Protein AF-A0A6B2TEP7-F1 (afdb_monomer_lite)

Secondary structure (DSSP, 8-state):
-HHHHHHHHHHHHHHHTT--HHHHHHHHTSSSPPHHHHHHHHHHHHHHHHHHHHHHHH-HHHHHHHHHHHHHHHHHHHHHHTSTTS---

Structure (mmCIF, N/CA/C/O backbone):
data_AF-A0A6B2TEP7-F1
#
_entry.id   AF-A0A6B2TEP7-F1
#
loop_
_atom_site.group_PDB
_atom_site.id
_atom_site.type_symbol
_atom_site.label_atom_id
_atom_site.label_alt_id
_atom_site.label_comp_id
_atom_site.label_asym_id
_atom_site.label_entity_id
_atom_site.label_seq_id
_atom_site.pdbx_PDB_ins_code
_atom_site.Cartn_x
_atom_site.Cartn_y
_atom_site.Cartn_z
_atom_site.occupancy
_atom_site.B_iso_or_equiv
_atom_site.auth_seq_id
_atom_site.auth_comp_id
_atom_site.auth_asym_id
_atom_site.auth_atom_id
_atom_site.pdbx_PDB_model_num
ATOM 1 N N . ARG A 1 1 ? -0.460 12.614 -3.230 1.00 58.66 1 ARG A N 1
ATOM 2 C CA . ARG A 1 1 ? 0.049 11.216 -3.273 1.00 58.66 1 ARG A CA 1
ATOM 3 C C . ARG A 1 1 ? 0.341 10.643 -1.879 1.00 58.66 1 ARG A C 1
ATOM 5 O O . ARG A 1 1 ? 0.474 9.434 -1.808 1.00 58.66 1 ARG A O 1
ATOM 12 N N . GLY A 1 2 ? 0.361 11.453 -0.807 1.00 62.72 2 GLY A N 1
ATOM 13 C CA . GLY A 1 2 ? 0.413 10.955 0.578 1.00 62.72 2 GLY A CA 1
ATOM 14 C C . GLY A 1 2 ? -0.794 10.094 0.957 1.00 62.72 2 GLY A C 1
ATOM 15 O O . GLY A 1 2 ? -0.594 9.033 1.513 1.00 62.72 2 GLY A O 1
ATOM 16 N N . LEU A 1 3 ? -1.998 10.452 0.491 1.00 68.62 3 LEU A N 1
ATOM 17 C CA . LEU A 1 3 ? -3.250 9.728 0.780 1.00 68.62 3 LEU A CA 1
ATOM 18 C C . LEU A 1 3 ? -3.235 8.210 0.492 1.00 68.62 3 LEU A C 1
ATOM 20 O O . LEU A 1 3 ? -3.955 7.471 1.145 1.00 68.62 3 LEU A O 1
ATOM 24 N N . HIS A 1 4 ? -2.438 7.718 -0.470 1.00 82.75 4 HIS A N 1
ATOM 25 C CA . HIS A 1 4 ? -2.319 6.264 -0.689 1.00 82.75 4 HIS A CA 1
ATOM 26 C C . HIS A 1 4 ? -1.424 5.581 0.350 1.00 82.75 4 HIS A C 1
ATOM 28 O O . HIS A 1 4 ? -1.659 4.427 0.687 1.00 82.75 4 HIS A O 1
ATOM 34 N N . LEU A 1 5 ? -0.363 6.264 0.788 1.00 84.19 5 LEU A N 1
ATOM 35 C CA . LEU A 1 5 ? 0.556 5.745 1.799 1.00 84.19 5 LEU A CA 1
ATOM 36 C C . LEU A 1 5 ? -0.068 5.854 3.193 1.00 84.19 5 LEU A C 1
ATOM 38 O O . LEU A 1 5 ? 0.094 4.943 3.987 1.00 84.19 5 LEU A O 1
ATOM 42 N N . ASP A 1 6 ? -0.827 6.921 3.430 1.00 88.38 6 ASP A N 1
ATOM 43 C CA . ASP A 1 6 ? -1.630 7.155 4.632 1.00 88.38 6 ASP A CA 1
ATOM 44 C C . ASP A 1 6 ? -2.640 6.018 4.829 1.00 88.38 6 ASP A C 1
ATOM 46 O O . ASP A 1 6 ? -2.490 5.212 5.738 1.00 88.38 6 ASP A O 1
ATOM 50 N N . GLY A 1 7 ? -3.521 5.792 3.844 1.00 88.62 7 GLY A N 1
ATOM 51 C CA . GLY A 1 7 ? -4.495 4.701 3.922 1.00 88.62 7 GLY A CA 1
ATOM 52 C C . GLY A 1 7 ? -3.870 3.300 4.009 1.00 88.62 7 GLY A C 1
ATOM 53 O O . GLY A 1 7 ? -4.470 2.394 4.588 1.00 88.62 7 GLY A O 1
ATOM 54 N N . LEU A 1 8 ? -2.662 3.092 3.466 1.00 90.19 8 LEU A N 1
ATOM 55 C CA . LEU A 1 8 ? -1.920 1.838 3.646 1.00 90.19 8 LEU A CA 1
ATOM 56 C C . LEU A 1 8 ? -1.408 1.686 5.085 1.00 90.19 8 LEU A C 1
ATOM 58 O O . LEU A 1 8 ? -1.497 0.589 5.637 1.00 90.19 8 LEU A O 1
ATOM 62 N N . ALA A 1 9 ? -0.875 2.759 5.673 1.00 91.88 9 ALA A N 1
ATOM 63 C CA . ALA A 1 9 ? -0.417 2.774 7.055 1.00 91.88 9 ALA A CA 1
ATOM 64 C C . ALA A 1 9 ? -1.586 2.552 8.020 1.00 91.88 9 ALA A C 1
ATOM 66 O O . ALA A 1 9 ? -1.516 1.632 8.833 1.00 91.88 9 ALA A O 1
ATOM 67 N N . ASP A 1 10 ? -2.694 3.271 7.830 1.00 92.31 10 ASP A N 1
ATOM 68 C CA . ASP A 1 10 ? -3.906 3.129 8.638 1.00 92.31 10 ASP A CA 1
ATOM 69 C C . ASP A 1 10 ? -4.427 1.695 8.578 1.00 92.31 10 ASP A C 1
ATOM 71 O O . ASP A 1 10 ? -4.679 1.069 9.605 1.00 92.31 10 ASP A O 1
ATOM 75 N N . THR A 1 11 ? -4.522 1.120 7.374 1.00 90.88 11 THR A N 1
ATOM 76 C CA . THR A 1 11 ? -4.974 -0.269 7.198 1.00 90.88 11 THR A CA 1
ATOM 77 C C . THR A 1 11 ? -4.056 -1.251 7.922 1.00 90.88 11 THR A C 1
ATOM 79 O O . THR A 1 11 ? -4.537 -2.197 8.548 1.00 90.88 11 THR A O 1
ATOM 82 N N . ALA A 1 12 ? -2.740 -1.038 7.870 1.00 93.38 12 ALA A N 1
ATOM 83 C CA . ALA A 1 12 ? -1.785 -1.888 8.566 1.00 93.38 12 ALA A CA 1
ATOM 84 C C . ALA A 1 12 ? -1.897 -1.766 10.092 1.00 93.38 12 ALA A C 1
ATOM 86 O O . ALA A 1 12 ? -1.843 -2.785 10.778 1.00 93.38 12 ALA A O 1
ATOM 87 N N . ASP A 1 13 ? -2.099 -0.563 10.628 1.00 93.38 13 ASP A N 1
ATOM 88 C CA . ASP A 1 13 ? -2.276 -0.345 12.066 1.00 93.38 13 ASP A CA 1
ATOM 89 C C . ASP A 1 13 ? -3.628 -0.862 12.574 1.00 93.38 13 ASP A C 1
ATOM 91 O O . ASP A 1 13 ? -3.687 -1.539 13.604 1.00 93.38 13 ASP A O 1
ATOM 95 N N . GLY A 1 14 ? -4.706 -0.641 11.818 1.00 91.69 14 GLY A N 1
ATOM 96 C CA . GLY A 1 14 ? -6.035 -1.174 12.106 1.00 91.69 14 GLY A CA 1
ATOM 97 C C . GLY A 1 14 ? -6.041 -2.703 12.146 1.00 91.69 14 GLY A C 1
ATOM 98 O O . GLY A 1 14 ? -6.445 -3.290 13.153 1.00 91.69 14 GLY A O 1
ATOM 99 N N . LEU A 1 15 ? -5.529 -3.360 11.097 1.00 91.75 15 LEU A N 1
ATOM 100 C CA . LEU A 1 15 ? -5.447 -4.826 11.025 1.00 91.75 15 LEU A CA 1
ATOM 101 C C . LEU A 1 15 ? -4.417 -5.408 12.006 1.00 91.75 15 LEU A C 1
ATOM 103 O O . LEU A 1 15 ? -4.664 -6.450 12.614 1.00 91.75 15 LEU A O 1
ATOM 107 N N . GLY A 1 16 ? -3.282 -4.732 12.191 1.00 90.69 16 GLY A N 1
ATOM 108 C CA . GLY A 1 16 ? -2.211 -5.141 13.103 1.00 90.69 16 GLY A CA 1
ATOM 109 C C . GLY A 1 16 ? -2.589 -5.040 14.581 1.00 90.69 16 GLY A C 1
ATOM 110 O O . GLY A 1 16 ? -2.004 -5.727 15.416 1.00 90.69 16 GLY A O 1
ATOM 111 N N . SER A 1 17 ? -3.607 -4.241 14.918 1.00 89.31 17 SER A N 1
ATOM 112 C CA . SER A 1 17 ? -4.093 -4.089 16.294 1.00 89.31 17 SER A CA 1
ATOM 113 C C . SER A 1 17 ? -4.760 -5.345 16.874 1.00 89.31 17 SER A C 1
ATOM 115 O O . SER A 1 17 ? -4.911 -5.435 18.095 1.00 89.31 17 SER A O 1
ATOM 117 N N . ALA A 1 18 ? -5.180 -6.292 16.020 1.00 90.06 18 ALA A N 1
ATOM 118 C CA . ALA A 1 18 ? -5.942 -7.495 16.380 1.00 90.06 18 ALA A CA 1
ATOM 119 C C . ALA A 1 18 ? -7.216 -7.218 17.211 1.00 90.06 18 ALA A C 1
ATOM 121 O O . ALA A 1 18 ? -7.687 -8.077 17.961 1.00 90.06 18 ALA A O 1
ATOM 122 N N . LYS A 1 19 ? -7.775 -6.007 17.098 1.00 90.19 19 LYS A N 1
ATOM 123 C CA . LYS A 1 19 ? -9.015 -5.602 17.767 1.00 90.19 19 LYS A CA 1
ATOM 124 C C . LYS A 1 19 ? -10.252 -5.930 16.917 1.00 90.19 19 LYS A C 1
ATOM 126 O O . LYS A 1 19 ? -10.126 -6.141 15.710 1.00 90.19 19 LYS A O 1
ATOM 131 N N . PRO A 1 20 ? -11.458 -5.956 17.518 1.00 93.50 20 PRO A N 1
ATOM 132 C CA . PRO A 1 20 ? -12.709 -6.036 16.765 1.00 93.50 20 PRO A CA 1
ATOM 133 C C . PRO A 1 20 ? -12.829 -4.917 15.721 1.00 93.50 20 PRO A C 1
ATOM 135 O O . PRO A 1 20 ? -12.227 -3.854 15.876 1.00 93.50 20 PRO A O 1
ATOM 138 N N . ALA A 1 21 ? -13.640 -5.138 14.682 1.00 88.19 21 ALA A N 1
ATOM 139 C CA . ALA A 1 21 ? -13.740 -4.246 13.523 1.00 88.19 21 ALA A CA 1
ATOM 140 C C . ALA A 1 21 ? -14.009 -2.773 13.887 1.00 88.19 21 ALA A C 1
ATOM 142 O O . ALA A 1 21 ? -13.349 -1.891 13.345 1.00 88.19 21 ALA A O 1
ATOM 143 N N . ASP A 1 22 ? -14.907 -2.502 14.840 1.00 91.38 22 ASP A N 1
ATOM 144 C CA . ASP A 1 22 ? -15.235 -1.131 15.262 1.00 91.38 22 ASP A CA 1
ATOM 145 C C . ASP A 1 22 ? -14.036 -0.407 15.896 1.00 91.38 22 ASP A C 1
ATOM 147 O O . ASP A 1 22 ? -13.806 0.780 15.658 1.00 91.38 22 ASP A O 1
ATOM 151 N N . ASP A 1 23 ? -13.234 -1.132 16.676 1.00 89.94 23 ASP A N 1
ATOM 152 C CA . ASP A 1 23 ? -12.028 -0.602 17.307 1.00 89.94 23 ASP A CA 1
ATOM 153 C C . ASP A 1 23 ? -10.877 -0.447 16.311 1.00 89.94 23 ASP A C 1
ATOM 155 O O . ASP A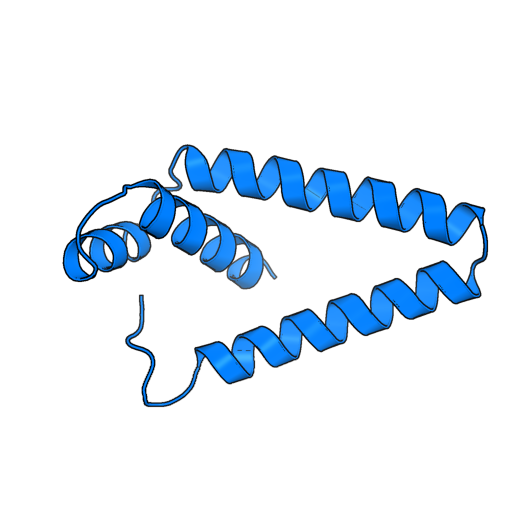 1 23 ? -10.135 0.530 16.388 1.00 89.94 23 ASP A O 1
ATOM 159 N N . ALA A 1 24 ? -10.734 -1.380 15.367 1.00 90.88 24 ALA A N 1
ATOM 160 C CA . ALA A 1 24 ? -9.766 -1.268 14.280 1.00 90.88 24 ALA A CA 1
ATOM 161 C C . ALA A 1 24 ? -10.076 -0.050 13.394 1.00 90.88 24 ALA A C 1
ATOM 163 O O . ALA A 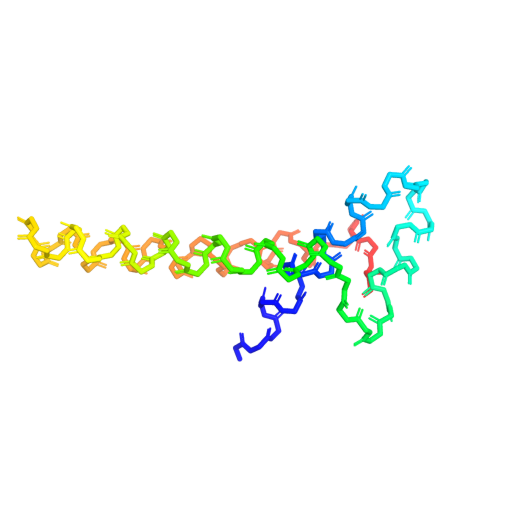1 24 ? -9.182 0.744 13.115 1.00 90.88 24 ALA A O 1
ATOM 164 N N . LEU A 1 25 ? -11.349 0.168 13.042 1.00 90.38 25 LEU A N 1
ATOM 165 C CA . LEU A 1 25 ? -11.798 1.363 12.319 1.00 90.38 25 LEU A CA 1
ATOM 166 C C . LEU A 1 25 ? -11.546 2.644 13.115 1.00 90.38 25 LEU A C 1
ATOM 168 O O . LEU A 1 25 ? -11.184 3.669 12.546 1.00 90.38 25 LEU A O 1
ATOM 172 N N . ARG A 1 26 ? -11.716 2.603 14.440 1.00 90.62 26 ARG A N 1
ATOM 173 C CA . ARG A 1 26 ? -11.385 3.740 15.303 1.00 90.62 26 ARG A CA 1
ATOM 174 C C . ARG A 1 26 ? -9.889 4.045 15.308 1.00 90.62 26 ARG A C 1
ATOM 176 O O . ARG A 1 26 ? -9.550 5.219 15.370 1.00 90.62 26 ARG A O 1
ATOM 183 N N . ILE A 1 27 ? -9.021 3.034 15.240 1.00 90.44 27 ILE A N 1
ATOM 184 C CA . ILE A 1 27 ? -7.566 3.218 15.106 1.00 90.44 27 ILE A CA 1
ATOM 185 C C . ILE A 1 27 ? -7.234 3.858 13.757 1.00 90.44 27 ILE A C 1
ATOM 187 O O . ILE A 1 27 ? -6.522 4.851 13.734 1.00 90.44 27 ILE A O 1
ATOM 191 N N . MET A 1 28 ? -7.824 3.365 12.664 1.00 91.12 28 MET A N 1
ATOM 192 C CA . MET A 1 28 ? -7.643 3.932 11.316 1.00 91.12 28 MET A CA 1
ATOM 193 C C . MET A 1 28 ? -8.116 5.393 11.198 1.00 91.12 28 MET A C 1
ATOM 195 O O . MET A 1 28 ? -7.665 6.114 10.322 1.00 91.12 28 MET A O 1
ATOM 199 N N . LYS A 1 29 ? -9.029 5.832 12.076 1.00 89.12 29 LYS A N 1
ATOM 200 C CA . LYS A 1 29 ? -9.520 7.221 12.180 1.00 89.12 29 LYS A CA 1
ATOM 201 C C . LYS 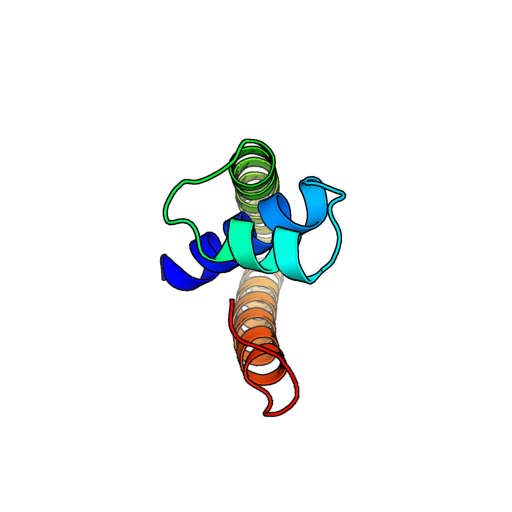A 1 29 ? -8.577 8.160 12.922 1.00 89.12 29 LYS A C 1
ATOM 203 O O . LYS A 1 29 ? -8.805 9.372 12.929 1.00 89.12 29 LYS A O 1
ATOM 208 N N . GLN A 1 30 ? -7.601 7.621 13.648 1.00 88.06 30 GLN A N 1
ATOM 209 C CA . GLN A 1 30 ? -6.658 8.447 14.389 1.00 88.06 30 GLN A CA 1
ATOM 210 C C . GLN A 1 30 ? -5.632 9.024 13.417 1.00 88.06 30 GLN A C 1
ATOM 212 O O . GLN A 1 30 ? -5.197 8.355 12.495 1.00 88.06 30 GLN A O 1
ATOM 217 N N . SER A 1 31 ? -5.223 10.270 13.643 1.00 84.56 31 SER A N 1
ATOM 218 C CA . SER A 1 31 ? -4.230 10.932 12.786 1.00 84.56 31 SER A CA 1
ATOM 219 C C . SER A 1 31 ? -2.792 10.452 13.035 1.00 84.56 31 SER A C 1
ATOM 221 O O . SER A 1 31 ? -1.877 10.907 12.347 1.00 84.56 31 SER A O 1
ATOM 223 N N . ASP A 1 32 ? -2.578 9.612 14.049 1.00 87.69 32 ASP A N 1
ATOM 224 C CA . ASP A 1 32 ? -1.258 9.146 14.459 1.00 87.69 32 ASP A CA 1
ATOM 225 C C . ASP A 1 32 ? -0.917 7.835 13.752 1.00 87.69 32 ASP A C 1
ATOM 227 O O . ASP A 1 32 ? -1.695 6.883 13.782 1.00 87.69 32 ASP A O 1
ATOM 231 N N . ILE A 1 33 ? 0.289 7.758 13.188 1.00 90.25 33 ILE A N 1
ATOM 232 C CA . ILE A 1 33 ? 0.801 6.518 12.605 1.00 90.25 33 ILE A CA 1
ATOM 233 C C . ILE A 1 33 ? 1.266 5.556 13.703 1.00 90.25 33 ILE A C 1
ATOM 235 O O . ILE A 1 33 ? 2.026 5.925 14.605 1.00 90.25 33 ILE A O 1
ATOM 239 N N . GLY A 1 34 ? 0.837 4.301 13.619 1.00 90.44 34 GLY A N 1
ATOM 240 C CA . GLY A 1 34 ? 1.256 3.242 14.520 1.00 90.44 34 GLY A CA 1
ATOM 241 C C . GLY A 1 34 ? 2.502 2.485 14.033 1.00 90.44 34 GLY A C 1
ATOM 242 O O . GLY A 1 34 ? 3.020 2.695 12.929 1.00 90.44 34 GLY A O 1
ATOM 243 N N . PRO A 1 35 ? 3.041 1.577 14.868 1.00 92.62 35 PRO A N 1
ATOM 244 C CA . PRO A 1 35 ? 4.244 0.818 14.533 1.00 92.62 35 PRO A CA 1
ATOM 245 C C . PRO A 1 35 ? 4.075 -0.084 13.304 1.00 92.62 35 PRO A C 1
ATOM 247 O O . PRO A 1 35 ? 5.027 -0.261 12.541 1.00 92.62 35 PRO A O 1
ATOM 250 N N . PHE A 1 36 ? 2.886 -0.659 13.096 1.00 93.38 36 PHE A N 1
ATOM 251 C CA . PHE A 1 36 ? 2.635 -1.553 11.966 1.00 93.38 36 PHE A CA 1
ATOM 252 C C . PHE A 1 36 ? 2.531 -0.773 10.657 1.00 93.38 36 PHE A C 1
ATOM 254 O O . PHE A 1 36 ? 3.043 -1.244 9.637 1.00 93.38 36 PHE A O 1
ATOM 261 N N . GLY A 1 37 ? 1.961 0.432 10.687 1.00 92.75 37 GLY A N 1
ATOM 262 C CA . GLY A 1 37 ? 1.949 1.371 9.574 1.00 92.75 37 GLY A CA 1
ATOM 263 C C . GLY A 1 37 ? 3.363 1.737 9.142 1.00 92.75 37 GLY A C 1
ATOM 264 O O . GLY A 1 37 ? 3.716 1.561 7.974 1.00 92.75 37 GLY A O 1
ATOM 265 N N . VAL A 1 38 ? 4.224 2.128 10.088 1.00 94.56 38 VAL A N 1
ATOM 266 C CA . VAL A 1 38 ? 5.636 2.451 9.804 1.00 94.56 38 VAL A CA 1
ATOM 267 C C . VAL A 1 38 ? 6.375 1.262 9.185 1.00 94.56 38 VAL A C 1
ATOM 269 O O . VAL A 1 38 ? 7.021 1.409 8.144 1.00 94.56 38 VAL A O 1
ATOM 272 N N . ILE A 1 39 ? 6.277 0.077 9.795 1.00 95.75 39 ILE A N 1
ATOM 273 C CA . ILE A 1 39 ? 6.951 -1.133 9.303 1.00 95.75 39 ILE A CA 1
ATOM 274 C C . ILE A 1 39 ? 6.471 -1.475 7.888 1.00 95.75 39 ILE A C 1
ATOM 276 O O . ILE A 1 39 ? 7.288 -1.727 6.999 1.00 95.75 39 ILE A O 1
ATOM 280 N N . THR A 1 40 ? 5.159 -1.436 7.657 1.00 94.75 40 THR A N 1
ATOM 281 C CA . THR A 1 40 ? 4.558 -1.735 6.352 1.00 94.75 40 THR A CA 1
ATOM 282 C C . THR A 1 40 ? 5.045 -0.763 5.287 1.00 94.75 40 THR A C 1
ATOM 284 O O . THR A 1 40 ? 5.470 -1.198 4.216 1.00 94.75 40 THR A O 1
ATOM 287 N N . LEU A 1 41 ? 5.053 0.541 5.578 1.00 93.88 41 LEU A N 1
ATOM 288 C CA . LEU A 1 41 ? 5.542 1.550 4.641 1.00 93.88 41 LEU A CA 1
ATOM 289 C C . LEU A 1 41 ? 7.009 1.334 4.281 1.00 93.88 41 LEU A C 1
ATOM 291 O O . LEU A 1 41 ? 7.356 1.385 3.100 1.00 93.88 41 LEU A O 1
ATOM 295 N N . LEU A 1 42 ? 7.862 1.048 5.266 1.00 96.31 42 LEU A N 1
ATOM 296 C CA . LEU A 1 42 ? 9.275 0.773 5.016 1.00 96.31 42 LEU A CA 1
ATOM 297 C C . LEU A 1 42 ? 9.450 -0.438 4.096 1.00 96.31 42 LEU A C 1
ATOM 299 O O . LEU A 1 42 ? 10.122 -0.330 3.071 1.00 96.31 42 LEU A O 1
ATOM 303 N N . PHE A 1 43 ? 8.814 -1.568 4.409 1.00 96.25 43 PHE A N 1
ATOM 304 C CA . PHE A 1 43 ? 8.939 -2.773 3.587 1.00 96.25 43 PHE A CA 1
ATOM 305 C C . PHE A 1 43 ? 8.386 -2.582 2.174 1.00 96.25 43 PHE A C 1
ATOM 307 O O . PHE A 1 43 ? 9.037 -2.983 1.209 1.00 96.25 43 PHE A O 1
ATOM 314 N N . VAL A 1 44 ? 7.222 -1.947 2.029 1.00 93.62 44 VAL A N 1
ATOM 315 C CA . VAL A 1 44 ? 6.596 -1.730 0.719 1.00 93.62 44 VAL A CA 1
ATOM 316 C C . VAL A 1 44 ? 7.439 -0.799 -0.145 1.00 93.62 44 VAL A C 1
ATOM 318 O O . VAL A 1 44 ? 7.698 -1.125 -1.303 1.00 93.62 44 VAL A O 1
ATOM 321 N N . LEU A 1 45 ? 7.906 0.328 0.397 1.00 93.38 45 LEU A N 1
ATOM 322 C CA . LEU A 1 45 ? 8.712 1.282 -0.366 1.00 93.38 45 LEU A CA 1
ATOM 323 C C . LEU A 1 45 ? 10.060 0.680 -0.772 1.00 93.38 45 LEU A C 1
ATOM 325 O O . LEU A 1 45 ? 10.460 0.800 -1.931 1.00 93.38 45 LEU A O 1
ATOM 329 N N . LEU A 1 46 ? 10.734 -0.020 0.145 1.00 95.88 46 LEU A N 1
ATOM 330 C CA . LEU A 1 46 ? 11.996 -0.692 -0.160 1.00 95.88 46 LEU A CA 1
ATOM 331 C C . LEU A 1 46 ? 11.807 -1.785 -1.218 1.00 95.88 46 LEU A C 1
ATOM 333 O O . LEU A 1 46 ? 12.591 -1.857 -2.165 1.00 95.88 46 LEU A O 1
ATOM 337 N N . ALA A 1 47 ? 10.747 -2.589 -1.114 1.00 93.38 47 ALA A N 1
ATOM 338 C CA . ALA A 1 47 ? 10.439 -3.619 -2.101 1.00 93.38 47 ALA A CA 1
ATOM 339 C C . ALA A 1 47 ? 10.121 -3.020 -3.479 1.00 93.38 47 ALA A C 1
ATOM 341 O O . ALA A 1 47 ? 10.629 -3.508 -4.487 1.00 93.38 47 ALA A O 1
ATOM 342 N N . GLN A 1 48 ? 9.331 -1.944 -3.544 1.00 92.06 48 GLN A N 1
ATOM 343 C CA . GLN A 1 48 ? 9.026 -1.254 -4.801 1.00 92.06 48 GLN A CA 1
ATOM 344 C C . GLN A 1 48 ? 10.293 -0.733 -5.483 1.00 92.06 48 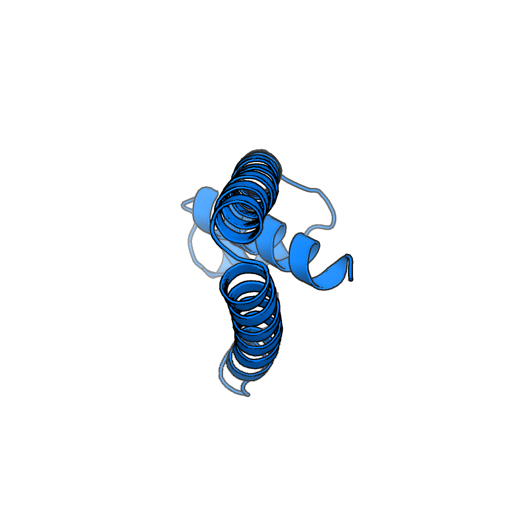GLN A C 1
ATOM 346 O O . GLN A 1 48 ? 10.468 -0.942 -6.683 1.00 92.06 48 GLN A O 1
ATOM 351 N N . VAL A 1 49 ? 11.190 -0.098 -4.722 1.00 93.62 49 VAL A N 1
ATOM 352 C CA . VAL A 1 49 ? 12.473 0.395 -5.242 1.00 93.62 49 VAL A CA 1
ATOM 353 C C . VAL A 1 49 ? 13.340 -0.764 -5.735 1.00 93.62 49 VAL A C 1
ATOM 355 O O . VAL A 1 49 ? 13.821 -0.716 -6.867 1.00 93.62 49 VAL A O 1
ATOM 358 N N . ALA A 1 50 ? 13.495 -1.822 -4.935 1.00 94.44 50 ALA A N 1
ATOM 359 C CA . ALA A 1 50 ? 14.309 -2.982 -5.293 1.00 94.44 50 ALA A CA 1
ATOM 360 C C . ALA A 1 50 ? 13.794 -3.684 -6.562 1.00 94.44 50 ALA A C 1
ATOM 362 O O . ALA A 1 50 ? 14.570 -3.984 -7.468 1.00 94.44 50 ALA A O 1
ATOM 363 N N . VAL A 1 51 ? 12.480 -3.905 -6.663 1.00 92.62 51 VAL A N 1
ATOM 364 C CA . VAL A 1 51 ? 11.863 -4.559 -7.825 1.00 92.62 51 VAL A CA 1
ATOM 365 C C . VAL A 1 51 ? 11.990 -3.697 -9.079 1.00 92.62 51 VAL A C 1
ATOM 367 O O . VAL A 1 51 ? 12.341 -4.217 -10.137 1.00 92.62 51 VAL A O 1
ATOM 370 N N . LEU A 1 52 ? 11.741 -2.387 -8.986 1.00 91.50 52 LEU A N 1
ATOM 371 C CA . LEU A 1 52 ? 11.888 -1.495 -10.137 1.00 91.50 52 LEU A CA 1
ATOM 372 C C . LEU A 1 52 ? 13.336 -1.444 -10.624 1.00 91.50 52 LEU A C 1
ATOM 374 O O . LEU A 1 52 ? 13.555 -1.523 -11.830 1.00 91.50 52 LEU A O 1
ATOM 378 N N . PHE A 1 53 ? 14.305 -1.372 -9.710 1.00 92.75 53 PHE A N 1
ATOM 379 C CA . PHE A 1 53 ? 15.725 -1.390 -10.056 1.00 92.75 53 PHE A CA 1
ATOM 380 C C . PHE A 1 53 ? 16.087 -2.643 -10.866 1.00 92.75 53 PHE A C 1
ATOM 382 O O . PHE A 1 53 ? 16.557 -2.526 -11.998 1.00 92.75 53 PHE A O 1
ATOM 389 N N . GLN A 1 54 ? 15.745 -3.827 -10.348 1.00 94.19 54 GLN A N 1
ATOM 390 C CA . GLN A 1 54 ? 16.014 -5.108 -11.013 1.00 94.19 54 GLN A CA 1
ATOM 391 C C . GLN A 1 54 ? 15.332 -5.212 -12.389 1.00 94.19 54 GLN A C 1
ATOM 393 O O . GLN A 1 54 ? 15.896 -5.745 -13.345 1.00 94.19 54 GLN A O 1
ATOM 398 N N . LEU A 1 55 ? 14.099 -4.708 -12.520 1.00 93.62 55 LEU A N 1
ATOM 399 C CA . LEU A 1 55 ? 13.361 -4.767 -13.783 1.00 93.62 55 LEU A CA 1
ATOM 400 C C . LEU A 1 55 ? 13.936 -3.831 -14.844 1.00 93.62 55 LEU A C 1
ATOM 402 O O . LEU A 1 55 ? 13.994 -4.222 -16.011 1.00 93.62 55 LEU A O 1
ATOM 406 N N . TYR A 1 56 ? 14.356 -2.627 -14.456 1.00 92.94 56 TYR A N 1
ATOM 407 C CA . TYR A 1 56 ? 14.994 -1.683 -15.372 1.00 92.94 56 TYR A CA 1
ATOM 408 C C . TYR A 1 56 ? 16.388 -2.141 -15.800 1.00 92.94 56 TYR A C 1
ATOM 410 O O . TYR A 1 56 ? 1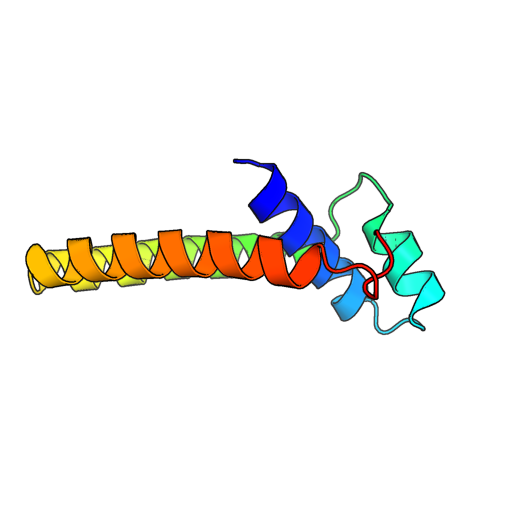6.730 -1.957 -16.967 1.00 92.94 56 TYR A O 1
ATOM 418 N N . GLU A 1 57 ? 17.146 -2.784 -14.909 1.00 94.12 57 GLU A N 1
ATOM 419 C CA . GLU A 1 57 ? 18.425 -3.415 -15.251 1.00 94.12 57 GLU A CA 1
ATOM 420 C C . GLU A 1 57 ? 18.237 -4.540 -16.281 1.00 94.12 57 GLU A C 1
ATOM 422 O O . GLU A 1 57 ? 18.978 -4.628 -17.258 1.00 94.12 57 GLU A O 1
ATOM 427 N N . ALA A 1 58 ? 17.190 -5.358 -16.127 1.00 93.50 58 ALA A N 1
ATOM 428 C CA . ALA A 1 58 ? 16.902 -6.440 -17.064 1.00 93.50 58 ALA A CA 1
ATOM 429 C C . ALA A 1 58 ? 16.384 -5.950 -18.430 1.00 93.50 58 ALA A C 1
ATOM 431 O O . ALA A 1 58 ? 16.699 -6.543 -19.462 1.00 93.50 58 ALA A O 1
ATOM 432 N N . SER A 1 59 ? 15.513 -4.936 -18.456 1.00 94.88 59 SER A N 1
ATOM 433 C CA . SER A 1 59 ? 15.008 -4.319 -19.688 1.00 94.88 59 SER A CA 1
ATOM 434 C C . SER A 1 59 ? 14.181 -3.073 -19.386 1.00 94.88 59 SER A C 1
ATOM 436 O O . SER A 1 59 ? 13.210 -3.124 -18.628 1.00 94.88 59 SER A O 1
ATOM 438 N N . TRP A 1 60 ? 14.446 -1.990 -20.118 1.00 92.00 60 TRP A N 1
ATOM 439 C CA . TRP A 1 60 ? 13.641 -0.770 -20.041 1.00 92.00 60 TRP A CA 1
ATOM 440 C C . TRP A 1 60 ? 12.141 -1.013 -20.280 1.00 92.00 60 TRP A C 1
ATOM 442 O O . TRP A 1 60 ? 11.297 -0.435 -19.597 1.00 92.00 60 TRP A O 1
ATOM 452 N N . ALA A 1 61 ? 11.794 -1.921 -21.201 1.00 93.19 61 ALA A N 1
ATOM 453 C CA . ALA A 1 61 ? 10.401 -2.245 -21.503 1.00 93.19 61 ALA A CA 1
ATOM 454 C C . ALA A 1 61 ? 9.697 -2.928 -20.318 1.00 93.19 61 ALA A C 1
ATOM 456 O O . ALA A 1 61 ? 8.537 -2.631 -20.034 1.00 93.19 61 ALA A O 1
ATOM 457 N N . ARG A 1 62 ? 10.402 -3.809 -19.593 1.00 88.88 62 ARG A N 1
ATOM 458 C CA . ARG A 1 62 ? 9.869 -4.495 -18.404 1.00 88.88 62 ARG A CA 1
ATOM 459 C C . ARG A 1 62 ? 9.683 -3.528 -17.240 1.00 88.88 62 ARG A C 1
ATOM 461 O O . ARG A 1 62 ? 8.632 -3.557 -16.605 1.00 88.88 62 ARG A O 1
ATOM 468 N N . GLY A 1 63 ? 10.663 -2.654 -17.003 1.00 90.44 63 GLY A N 1
ATOM 469 C CA . GLY A 1 63 ? 10.561 -1.598 -15.993 1.00 90.44 63 GLY A CA 1
ATOM 470 C C . GLY A 1 63 ? 9.380 -0.658 -16.259 1.00 90.44 63 GLY A C 1
ATOM 471 O O . GLY A 1 63 ? 8.556 -0.431 -15.371 1.00 90.44 63 GLY A O 1
ATOM 472 N N . ALA A 1 64 ? 9.230 -0.190 -17.502 1.00 90.69 64 ALA A N 1
ATOM 473 C CA . ALA A 1 64 ? 8.115 0.667 -17.899 1.00 90.69 64 ALA A CA 1
ATOM 474 C C . ALA A 1 64 ? 6.756 -0.044 -17.766 1.00 90.69 64 ALA A C 1
ATOM 476 O O . ALA A 1 64 ? 5.815 0.523 -17.208 1.00 90.69 64 ALA A O 1
ATOM 477 N N . PHE A 1 65 ? 6.652 -1.299 -18.216 1.00 92.06 65 PHE A N 1
ATOM 478 C CA . PHE A 1 65 ? 5.429 -2.091 -18.081 1.00 92.06 65 PHE A CA 1
ATOM 479 C C . PHE A 1 65 ? 5.023 -2.270 -16.612 1.00 92.06 65 PHE A C 1
ATOM 481 O O . PHE A 1 65 ? 3.877 -2.002 -16.255 1.00 92.06 65 PHE A O 1
ATOM 488 N N . ALA A 1 66 ? 5.960 -2.638 -15.735 1.00 89.94 66 ALA A N 1
ATOM 489 C CA . ALA A 1 66 ? 5.689 -2.791 -14.306 1.00 89.94 66 ALA A CA 1
ATOM 490 C C . ALA A 1 66 ? 5.280 -1.468 -13.633 1.00 89.94 66 ALA A C 1
ATOM 492 O O . ALA A 1 66 ? 4.388 -1.452 -12.780 1.00 89.94 66 ALA A O 1
ATOM 493 N N . ALA A 1 67 ? 5.863 -0.340 -14.045 1.00 88.75 67 ALA A N 1
ATOM 494 C CA . ALA A 1 67 ? 5.454 0.976 -13.561 1.00 88.75 67 ALA A CA 1
ATOM 495 C C . ALA A 1 67 ? 4.005 1.317 -13.970 1.00 88.75 67 ALA A C 1
ATOM 497 O O . ALA A 1 67 ? 3.228 1.812 -13.155 1.00 88.75 67 ALA A O 1
ATOM 498 N N . VAL A 1 68 ? 3.603 0.998 -15.204 1.00 90.81 68 VAL A N 1
ATOM 499 C CA . VAL A 1 68 ? 2.224 1.217 -15.678 1.00 90.81 68 VAL A CA 1
ATOM 500 C C . VAL A 1 68 ? 1.234 0.289 -14.969 1.00 90.81 68 VAL A C 1
ATOM 502 O O . VAL A 1 68 ? 0.182 0.742 -14.511 1.00 90.81 68 VAL A O 1
ATOM 505 N N . VAL A 1 69 ? 1.565 -0.997 -14.831 1.00 89.94 69 VAL A N 1
ATOM 506 C CA . VAL A 1 69 ? 0.716 -1.974 -14.130 1.00 89.94 69 VAL A CA 1
ATOM 507 C C . VAL A 1 69 ? 0.543 -1.593 -12.661 1.00 89.94 69 VAL A C 1
ATOM 509 O O . VAL A 1 69 ? -0.577 -1.581 -12.161 1.00 89.94 69 VAL A O 1
ATOM 512 N N . SER A 1 70 ? 1.616 -1.207 -11.967 1.00 86.62 70 SER A N 1
ATOM 513 C CA . SER A 1 70 ? 1.515 -0.777 -10.566 1.00 86.62 70 SER A CA 1
ATOM 514 C C . SER A 1 70 ? 0.677 0.496 -10.408 1.00 86.62 70 SER A C 1
ATOM 516 O O . SER A 1 70 ? -0.178 0.563 -9.524 1.00 86.62 70 SER A O 1
ATOM 518 N N . ALA A 1 71 ? 0.839 1.480 -11.299 1.00 87.00 71 ALA A N 1
ATOM 519 C CA . ALA A 1 71 ? 0.036 2.700 -11.282 1.00 87.00 71 ALA A CA 1
ATOM 520 C C . ALA A 1 71 ? -1.456 2.431 -11.543 1.00 87.00 71 ALA A C 1
ATOM 522 O O . ALA A 1 71 ? -2.312 3.021 -10.882 1.00 87.00 71 ALA A O 1
ATOM 523 N N . THR A 1 72 ? -1.779 1.549 -12.490 1.00 88.06 72 THR A N 1
ATOM 524 C CA . THR A 1 72 ? -3.170 1.185 -12.807 1.00 88.06 72 THR A CA 1
ATOM 525 C C . THR A 1 72 ? -3.805 0.361 -11.691 1.00 88.06 72 THR A C 1
ATOM 527 O O . THR A 1 72 ? -4.906 0.693 -11.254 1.00 88.06 72 THR A O 1
ATOM 530 N N . ALA A 1 73 ? -3.095 -0.633 -11.150 1.00 86.31 73 ALA A N 1
ATOM 531 C CA . ALA A 1 73 ? -3.553 -1.421 -10.009 1.00 86.31 73 ALA A CA 1
ATOM 532 C C . ALA A 1 73 ? -3.849 -0.540 -8.783 1.00 86.31 73 ALA A C 1
ATOM 534 O O . ALA A 1 73 ? -4.915 -0.668 -8.185 1.00 86.31 73 ALA A O 1
ATOM 535 N N . ALA A 1 74 ? -2.969 0.417 -8.461 1.00 83.75 74 ALA A N 1
ATOM 536 C CA . ALA A 1 74 ? -3.181 1.349 -7.351 1.00 83.75 74 ALA A CA 1
ATOM 537 C C . ALA A 1 74 ? -4.454 2.197 -7.523 1.00 83.75 74 ALA A C 1
ATOM 539 O O . ALA A 1 74 ? -5.182 2.440 -6.564 1.00 83.75 74 ALA A O 1
ATOM 540 N N . ARG A 1 75 ? -4.761 2.628 -8.754 1.00 85.19 75 ARG A N 1
ATOM 541 C CA . ARG A 1 75 ? -5.983 3.395 -9.045 1.00 85.19 75 ARG A CA 1
ATOM 542 C C . ARG A 1 75 ? -7.246 2.548 -8.926 1.00 85.19 75 ARG A C 1
ATOM 544 O O . ARG A 1 75 ? -8.238 3.037 -8.398 1.00 85.19 75 ARG A O 1
ATOM 551 N N . LEU A 1 76 ? -7.206 1.304 -9.398 1.00 85.31 76 LEU A N 1
ATOM 552 C CA . LEU A 1 76 ? -8.340 0.381 -9.311 1.00 85.31 76 LEU A CA 1
ATOM 553 C C . LEU A 1 76 ? -8.613 -0.062 -7.870 1.00 85.31 76 LEU A C 1
ATOM 555 O O . LEU A 1 76 ? -9.767 -0.215 -7.485 1.00 85.31 76 LEU A O 1
ATOM 559 N N . ALA A 1 77 ? -7.577 -0.220 -7.047 1.00 82.25 77 ALA A N 1
ATOM 560 C CA . ALA A 1 77 ? -7.757 -0.526 -5.631 1.00 82.25 77 ALA A CA 1
ATOM 561 C C . ALA A 1 77 ? -8.586 0.560 -4.920 1.00 82.25 77 ALA A C 1
ATOM 563 O O . ALA A 1 77 ? -9.503 0.241 -4.166 1.00 82.25 77 ALA A O 1
ATOM 564 N N . LEU A 1 78 ? -8.335 1.837 -5.232 1.00 79.44 78 LEU A N 1
ATOM 565 C CA . LEU A 1 78 ? -9.078 2.956 -4.650 1.00 79.44 78 LEU A CA 1
ATOM 566 C C . LEU A 1 78 ? -10.560 2.956 -5.063 1.00 79.44 78 LEU A C 1
ATOM 568 O O . LEU A 1 78 ? -11.427 3.243 -4.243 1.00 79.44 78 LEU A O 1
ATOM 572 N N . THR A 1 79 ? -10.871 2.605 -6.315 1.00 82.69 79 THR A N 1
ATOM 573 C CA . THR A 1 79 ? -12.270 2.544 -6.778 1.00 82.69 79 THR A CA 1
ATOM 574 C C . THR A 1 79 ? -13.033 1.375 -6.168 1.00 82.69 79 THR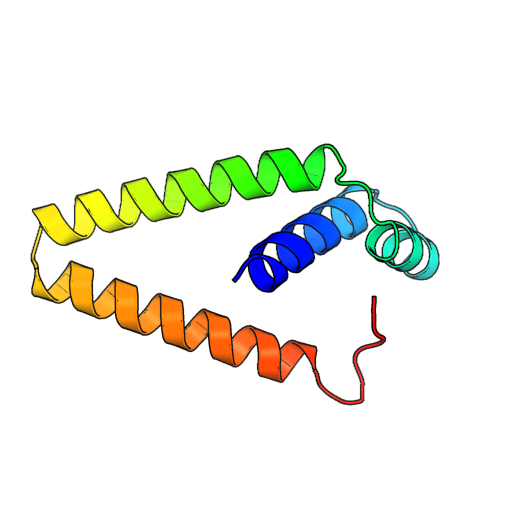 A C 1
ATOM 576 O O . THR A 1 79 ? -14.240 1.472 -5.964 1.00 82.69 79 THR A O 1
ATOM 579 N N . VAL A 1 80 ? -12.349 0.273 -5.855 1.00 79.25 80 VAL A N 1
ATOM 580 C CA . VAL A 1 80 ? -12.942 -0.852 -5.123 1.00 79.25 80 VAL A CA 1
ATOM 581 C C . VAL A 1 80 ? -13.169 -0.492 -3.654 1.00 79.25 80 VAL A C 1
ATOM 583 O O . VAL A 1 80 ? -14.218 -0.836 -3.115 1.00 79.25 80 VAL A O 1
ATOM 586 N N . ALA A 1 81 ? -12.228 0.217 -3.028 1.00 78.00 81 ALA A N 1
ATOM 587 C CA . ALA A 1 81 ? -12.345 0.654 -1.638 1.00 78.00 81 ALA A CA 1
ATOM 588 C C . ALA A 1 81 ? -13.449 1.707 -1.430 1.00 78.00 81 ALA A C 1
ATOM 590 O O . ALA A 1 81 ? -14.084 1.718 -0.386 1.00 78.00 81 ALA A O 1
ATOM 591 N N . ALA A 1 82 ? -13.729 2.547 -2.430 1.00 80.81 82 ALA A N 1
ATOM 592 C CA . ALA A 1 82 ? -14.748 3.600 -2.363 1.00 80.81 82 ALA A CA 1
ATOM 593 C C . ALA A 1 82 ? -16.175 3.137 -2.740 1.00 80.81 82 ALA A C 1
ATOM 595 O O . ALA A 1 82 ? -16.991 3.947 -3.176 1.00 80.81 82 ALA A O 1
ATOM 596 N N . ARG A 1 83 ? -16.481 1.836 -2.646 1.00 87.31 83 ARG A N 1
ATOM 597 C CA . ARG A 1 83 ? -17.819 1.294 -2.952 1.00 87.31 83 ARG A CA 1
ATOM 598 C C . ARG A 1 83 ? -18.784 1.526 -1.789 1.00 87.31 83 ARG A C 1
ATOM 600 O O . ARG A 1 83 ? -18.384 1.388 -0.640 1.00 87.31 83 ARG A O 1
ATOM 607 N N . ASP A 1 84 ? -20.069 1.726 -2.091 1.00 76.06 84 ASP A N 1
ATOM 608 C CA . ASP A 1 84 ? -21.132 2.068 -1.119 1.00 76.06 84 ASP A CA 1
ATOM 609 C C . ASP A 1 84 ? -21.306 1.089 0.065 1.00 76.06 84 ASP A C 1
ATOM 611 O O . ASP A 1 84 ? -21.959 1.418 1.050 1.00 76.06 84 ASP A O 1
ATOM 615 N N . GLY A 1 85 ? -20.729 -0.115 -0.005 1.00 79.25 85 GLY A N 1
ATOM 616 C CA . GLY A 1 85 ? -20.752 -1.105 1.078 1.00 79.25 85 GLY A CA 1
ATOM 617 C C . GLY A 1 85 ? -19.535 -1.088 2.010 1.00 79.25 85 GLY A C 1
ATOM 618 O O . GLY A 1 85 ? -19.492 -1.890 2.941 1.00 79.25 85 GLY A O 1
ATOM 619 N N . VAL A 1 86 ? -18.535 -0.239 1.757 1.00 77.19 86 VAL A N 1
ATOM 620 C CA . VAL A 1 86 ? -17.310 -0.160 2.563 1.00 77.19 86 VAL A CA 1
ATOM 621 C C . VAL A 1 86 ? -17.428 1.032 3.515 1.00 77.19 86 VAL A C 1
ATOM 623 O O . VAL A 1 86 ? -17.461 2.173 3.051 1.00 77.19 86 VAL A O 1
ATOM 626 N N . PRO A 1 87 ? -17.517 0.807 4.839 1.00 78.69 87 PRO A N 1
ATOM 627 C CA . PRO A 1 87 ? -17.585 1.906 5.789 1.00 78.69 87 PRO A CA 1
ATOM 628 C C . PRO A 1 87 ? -16.280 2.712 5.739 1.00 78.69 87 PRO A C 1
ATOM 630 O O . PRO A 1 87 ? -15.202 2.110 5.733 1.00 78.69 87 PRO A O 1
ATOM 633 N N . PRO A 1 88 ? -16.349 4.054 5.720 1.00 76.00 88 PRO A N 1
ATOM 634 C CA . PRO A 1 88 ? -15.150 4.865 5.777 1.00 76.00 88 PRO A CA 1
ATOM 635 C C . PRO A 1 88 ? -14.459 4.671 7.131 1.00 76.00 88 PRO A C 1
ATOM 637 O O . PRO A 1 88 ? -15.086 4.774 8.200 1.00 76.00 88 PRO A O 1
ATOM 640 N N . ALA A 1 89 ? -13.160 4.384 7.045 1.00 70.62 89 ALA A N 1
ATOM 641 C CA . ALA A 1 89 ? -12.222 4.829 8.060 1.00 70.62 89 ALA A CA 1
ATOM 642 C C . ALA A 1 89 ? -12.273 6.359 8.073 1.00 70.62 89 ALA A C 1
ATOM 644 O O . ALA A 1 89 ? -12.226 6.982 6.993 1.00 70.62 89 ALA A O 1
#

Foldseek 3Di:
DVVLLLQQQLQQQLVVVVDPNVVSLVSSVDPDGDPRSVVRSVVVVVVVVVVLVVQVVVDVVRSVVVVVVVVVVSVVVVVVCPDPPHDHD

Sequence (89 aa):
RGLHLDGLADTADGLGSAKPADDALRIMKQSDIGPFGVITLLFVLLAQVAVLFQLYEASWARGAFAAVVSATAARLALTVAARDGVPPA

Radius of gyration: 15.49 Å; chains: 1; bounding box: 40×19×39 Å

pLDDT: mean 88.31, std 7.05, range [58.66, 96.31]